Protein AF-A0A7W1NS16-F1 (afdb_monomer_lite)

Secondary structure (DSSP, 8-state):
----PPPTTSTHHHHHHHHHHHHHHHHHHHHHHHHHHHHHHH-TTPPP--HHHHHHHHHHHHHHHHHHHHHHHHHHS--------HHHHHHHHHHHHHHHHHHHHHHHHHHHHHH--

Radius of gyration: 30.61 Å; chains: 1; bounding box: 50×26×91 Å

pLDDT: mean 77.69, std 12.09, range [45.59, 90.06]

Sequence (117 aa):
MPKKTPPRGRAFWPVLGFLLALSSGVLAFIFTDPVIAQLRKSLRNFPVTTPTIRIIVGVILFALIAMIFSLIVAFAVPRKKSAVTEINIAKERKVMVNQKMARKIKQRDINRQNKAR

Structure (mmCIF, N/CA/C/O backbone):
data_AF-A0A7W1NS16-F1
#
_entry.id   AF-A0A7W1NS16-F1
#
loop_
_atom_site.group_PDB
_atom_site.id
_atom_site.type_symbol
_atom_site.label_atom_id
_atom_site.label_alt_id
_atom_site.label_comp_id
_atom_site.label_asym_id
_atom_site.label_entity_id
_atom_site.label_seq_id
_atom_site.pdbx_PDB_ins_code
_atom_site.Cartn_x
_atom_site.Cartn_y
_atom_site.Cartn_z
_atom_site.occupancy
_atom_site.B_iso_or_equiv
_atom_site.auth_seq_id
_atom_site.auth_comp_id
_atom_site.auth_asym_id
_atom_site.auth_atom_id
_atom_site.pdbx_PDB_model_num
ATOM 1 N N . MET A 1 1 ? -21.565 -12.951 30.596 1.00 46.41 1 MET A N 1
ATOM 2 C CA . MET A 1 1 ? -21.127 -11.699 29.931 1.00 46.41 1 MET A CA 1
ATOM 3 C C . MET A 1 1 ? -21.195 -11.914 28.426 1.00 46.41 1 MET A C 1
ATOM 5 O O . MET A 1 1 ? -20.552 -12.852 27.968 1.00 46.41 1 MET A O 1
ATOM 9 N N . PRO A 1 2 ? -21.964 -11.135 27.648 1.00 45.59 2 PRO A N 1
ATOM 10 C CA . PRO A 1 2 ? -21.974 -11.312 26.200 1.00 45.59 2 PRO A CA 1
ATOM 11 C C . PRO A 1 2 ? -20.622 -10.857 25.629 1.00 45.59 2 PRO A C 1
ATOM 13 O O . PRO A 1 2 ? -20.236 -9.695 25.781 1.00 45.59 2 PRO A O 1
ATOM 16 N N . LYS A 1 3 ? -19.879 -11.785 25.010 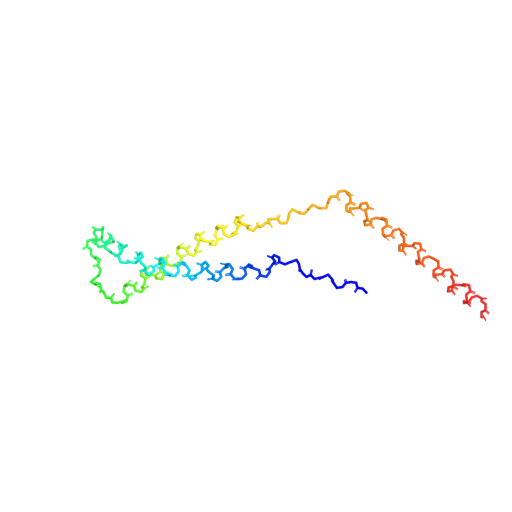1.00 46.69 3 LYS A N 1
ATOM 17 C CA . LYS A 1 3 ? -18.656 -11.482 24.253 1.00 46.69 3 LYS A CA 1
ATOM 18 C C . LYS A 1 3 ? -19.042 -10.541 23.110 1.00 46.69 3 LYS A C 1
ATOM 20 O O . LYS A 1 3 ? -19.718 -10.952 22.173 1.00 46.69 3 LYS A O 1
ATOM 25 N N . LYS A 1 4 ? -18.628 -9.273 23.190 1.00 50.03 4 LYS A N 1
ATOM 26 C CA . LYS A 1 4 ? -18.727 -8.328 22.072 1.00 50.03 4 LYS A CA 1
ATOM 27 C C . LYS A 1 4 ? -17.828 -8.847 20.950 1.00 50.03 4 LYS A C 1
ATOM 29 O O . LYS A 1 4 ? -16.616 -8.659 21.001 1.00 50.03 4 LYS A O 1
ATOM 34 N N . THR A 1 5 ? -18.405 -9.525 19.964 1.00 53.00 5 THR A N 1
ATOM 35 C CA . THR A 1 5 ? -17.713 -9.835 18.711 1.00 53.00 5 THR A CA 1
ATOM 36 C C . THR A 1 5 ? -17.205 -8.523 18.105 1.00 53.00 5 THR A C 1
ATOM 38 O O . THR A 1 5 ? -17.984 -7.564 18.033 1.00 53.00 5 THR A O 1
ATOM 41 N N . PRO A 1 6 ? -15.921 -8.424 17.710 1.00 55.47 6 PRO A N 1
ATOM 42 C CA . PRO A 1 6 ? -15.418 -7.222 17.061 1.00 55.47 6 PRO A CA 1
ATOM 43 C C . PRO A 1 6 ? -16.263 -6.941 15.808 1.00 55.47 6 PRO A C 1
ATOM 45 O O . PRO A 1 6 ? -16.695 -7.881 15.138 1.00 55.47 6 PRO A O 1
ATOM 48 N N . PRO A 1 7 ? -16.553 -5.666 15.497 1.00 55.28 7 PRO A N 1
ATOM 49 C CA . PRO A 1 7 ? -17.396 -5.329 14.359 1.00 55.28 7 PRO A CA 1
ATOM 50 C C . PRO A 1 7 ? -16.783 -5.918 13.082 1.00 55.28 7 PRO A C 1
ATOM 52 O O . PRO A 1 7 ? -15.607 -5.676 12.797 1.00 55.28 7 PRO A O 1
ATOM 55 N N . ARG A 1 8 ? -17.591 -6.671 12.318 1.00 55.34 8 ARG A N 1
ATOM 56 C CA . ARG A 1 8 ? -17.218 -7.410 11.091 1.00 55.34 8 ARG A CA 1
ATOM 57 C C . ARG A 1 8 ? -16.463 -6.578 10.033 1.00 55.34 8 ARG A C 1
ATOM 59 O O . ARG A 1 8 ? -15.846 -7.153 9.151 1.00 55.34 8 ARG A O 1
ATOM 66 N N . GLY A 1 9 ? -16.439 -5.248 10.140 1.00 56.66 9 GLY A N 1
ATOM 67 C CA . GLY A 1 9 ? -15.743 -4.350 9.211 1.00 56.66 9 GLY A CA 1
ATOM 68 C C . GLY A 1 9 ? -14.266 -4.047 9.508 1.00 56.66 9 GLY A C 1
ATOM 69 O O . GLY A 1 9 ? -13.619 -3.427 8.672 1.00 56.66 9 GLY A O 1
ATOM 70 N N . ARG A 1 10 ? -13.691 -4.438 10.659 1.00 56.59 10 ARG A N 1
ATOM 71 C CA . ARG A 1 10 ? -12.264 -4.137 10.952 1.00 56.59 10 ARG A CA 1
ATOM 72 C C . ARG A 1 10 ? -11.271 -5.150 10.377 1.00 56.59 10 ARG A C 1
ATOM 74 O O . ARG A 1 10 ? -10.140 -4.774 10.103 1.00 56.59 10 ARG A O 1
ATOM 81 N N . ALA A 1 11 ? -11.695 -6.394 10.156 1.00 62.62 11 ALA A N 1
ATOM 82 C CA . ALA A 1 11 ? -10.840 -7.447 9.598 1.00 62.62 11 ALA A CA 1
ATOM 83 C C . ALA A 1 11 ? -10.583 -7.296 8.086 1.00 62.62 11 ALA A C 1
ATOM 85 O O . ALA A 1 11 ? -9.666 -7.914 7.562 1.00 62.62 11 ALA A O 1
ATOM 86 N N . PHE A 1 12 ? -11.360 -6.460 7.388 1.00 72.25 12 PHE A N 1
ATOM 87 C CA . PHE A 1 12 ? -11.206 -6.228 5.948 1.00 72.25 12 PHE A CA 1
ATOM 88 C C . PHE A 1 12 ? -10.087 -5.237 5.595 1.00 72.25 12 PHE A C 1
ATOM 90 O O . PHE A 1 12 ? -9.621 -5.227 4.463 1.00 72.25 12 PHE A O 1
ATOM 97 N N . TRP A 1 13 ? -9.623 -4.424 6.550 1.00 74.44 13 TRP A N 1
ATOM 98 C CA . TRP A 1 13 ? -8.608 -3.390 6.305 1.00 74.44 13 TRP A CA 1
ATOM 99 C C . TRP A 1 13 ? -7.242 -3.941 5.865 1.00 74.44 13 TRP A C 1
ATOM 101 O O . TRP A 1 13 ? -6.698 -3.420 4.892 1.00 74.44 13 TRP A O 1
ATOM 111 N N . PRO A 1 14 ? -6.690 -4.998 6.497 1.00 78.62 14 PRO A N 1
ATOM 112 C CA . PRO A 1 14 ? -5.436 -5.601 6.047 1.00 78.62 14 PRO A CA 1
ATOM 113 C C . PRO A 1 14 ? -5.559 -6.225 4.655 1.00 78.62 14 PRO A C 1
ATOM 115 O O . PRO A 1 14 ? -4.651 -6.096 3.843 1.00 78.62 14 PRO A O 1
ATOM 118 N N . VAL A 1 15 ? -6.703 -6.854 4.361 1.00 84.38 15 VAL A N 1
ATOM 119 C CA . VAL A 1 15 ? -6.981 -7.467 3.053 1.00 84.38 15 VAL A CA 1
ATOM 120 C C . VAL A 1 15 ? -7.058 -6.398 1.966 1.00 84.38 15 VAL A C 1
ATOM 122 O O . VAL A 1 15 ? -6.459 -6.556 0.907 1.00 84.38 15 VAL A O 1
ATOM 125 N N . LEU A 1 16 ? -7.736 -5.283 2.248 1.00 81.06 16 LEU A N 1
ATOM 126 C CA . LEU A 1 16 ? -7.828 -4.152 1.328 1.00 81.06 16 LEU A CA 1
ATOM 127 C C . LEU A 1 16 ? -6.448 -3.535 1.060 1.00 81.06 16 LEU A C 1
ATOM 129 O O . LEU A 1 16 ? -6.112 -3.270 -0.089 1.00 81.06 16 LEU A O 1
ATOM 133 N N . GLY A 1 17 ? -5.636 -3.349 2.108 1.00 81.19 17 GLY A N 1
ATOM 134 C CA . GLY A 1 17 ? -4.269 -2.837 1.988 1.00 81.19 17 GLY A CA 1
ATOM 135 C C . GLY A 1 17 ? -3.355 -3.770 1.191 1.00 81.19 17 GLY A C 1
ATOM 136 O O . GLY A 1 17 ? -2.594 -3.304 0.346 1.00 81.19 17 GLY A O 1
ATOM 137 N N . PHE A 1 18 ? -3.473 -5.084 1.398 1.00 83.62 18 PHE A N 1
ATOM 138 C CA . PHE A 1 18 ? -2.736 -6.080 0.622 1.00 83.62 18 PHE A CA 1
ATOM 139 C C . PHE A 1 18 ? -3.139 -6.059 -0.856 1.00 83.62 18 PHE A C 1
ATOM 141 O O . PHE A 1 18 ? -2.272 -5.995 -1.724 1.00 83.62 18 PHE A O 1
ATOM 148 N N . LEU A 1 19 ? -4.443 -6.033 -1.152 1.00 87.31 19 LEU A N 1
ATOM 149 C CA . LEU A 1 19 ? -4.953 -5.935 -2.522 1.00 87.31 19 LEU A CA 1
ATOM 150 C C . LEU A 1 19 ? -4.458 -4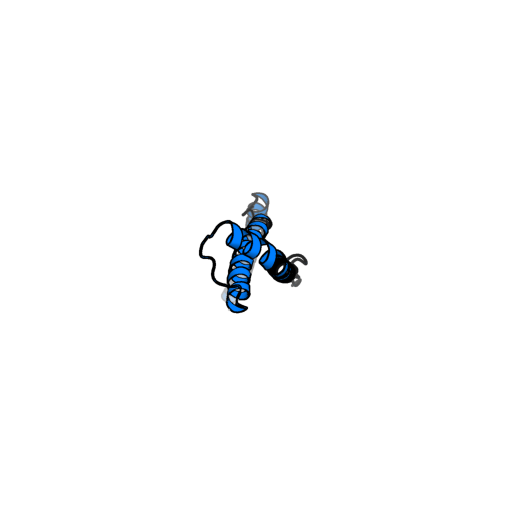.656 -3.219 1.00 87.31 19 LEU A C 1
ATOM 152 O O . LEU A 1 19 ? -4.078 -4.692 -4.389 1.00 87.31 19 LEU A O 1
ATOM 156 N N . LEU A 1 20 ? -4.425 -3.539 -2.490 1.00 85.25 20 LEU A N 1
ATOM 157 C CA . LEU A 1 20 ? -3.907 -2.257 -2.967 1.00 85.25 20 LEU A CA 1
ATOM 158 C C . LEU A 1 20 ? -2.412 -2.307 -3.272 1.00 85.25 20 LEU A C 1
ATOM 160 O O . LEU A 1 20 ? -2.009 -1.860 -4.341 1.00 85.25 20 LEU A O 1
ATOM 164 N N . ALA A 1 21 ? -1.606 -2.885 -2.381 1.00 83.56 21 ALA A N 1
ATOM 165 C CA . ALA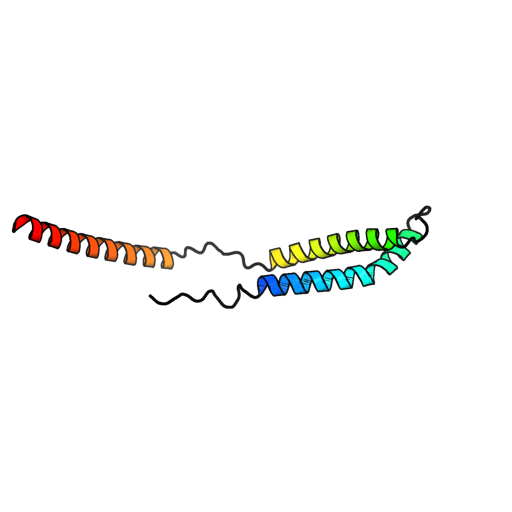 A 1 21 ? -0.169 -3.047 -2.596 1.00 83.56 21 ALA A CA 1
ATOM 166 C C . ALA A 1 21 ? 0.135 -3.955 -3.800 1.00 83.56 21 ALA A C 1
ATOM 168 O O . ALA A 1 21 ? 1.053 -3.702 -4.580 1.00 83.56 21 ALA A O 1
ATOM 169 N N . LEU A 1 22 ? -0.664 -5.006 -3.984 1.00 87.81 22 LEU A N 1
ATOM 170 C CA . LEU A 1 22 ? -0.528 -5.920 -5.115 1.00 87.81 22 LEU A CA 1
ATOM 171 C C . LEU A 1 22 ? -0.915 -5.218 -6.425 1.00 87.81 22 LEU A C 1
ATOM 173 O O . LEU A 1 22 ? -0.180 -5.280 -7.410 1.00 87.81 22 LEU A O 1
ATOM 177 N N . SER A 1 23 ? -2.008 -4.451 -6.401 1.00 88.25 23 SER A N 1
ATOM 178 C CA . SER A 1 23 ? -2.449 -3.630 -7.535 1.00 88.25 23 SER A CA 1
ATOM 179 C C . SER A 1 23 ? -1.426 -2.545 -7.889 1.00 88.25 23 SER A C 1
ATOM 181 O O . SER A 1 23 ? -1.142 -2.332 -9.067 1.00 88.25 23 SER A O 1
ATOM 183 N N . SER A 1 24 ? -0.816 -1.890 -6.895 1.00 86.19 24 SER A N 1
ATOM 184 C CA . SER A 1 24 ? 0.228 -0.887 -7.128 1.00 86.19 24 SER A CA 1
ATOM 185 C C . SER A 1 24 ? 1.502 -1.498 -7.701 1.00 86.19 24 SER A C 1
ATOM 187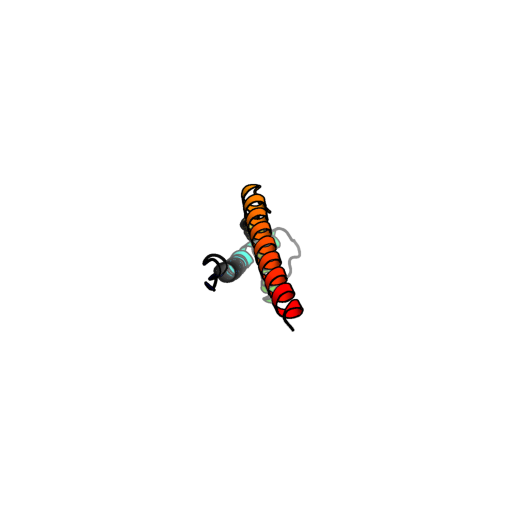 O O . SER A 1 24 ? 2.135 -0.872 -8.545 1.00 86.19 24 SER A O 1
ATOM 189 N N . GLY A 1 25 ? 1.857 -2.721 -7.297 1.00 85.81 25 GLY A N 1
ATOM 190 C CA . GLY A 1 25 ? 2.968 -3.480 -7.876 1.00 85.81 25 GLY A CA 1
ATOM 191 C C . GLY A 1 25 ? 2.771 -3.759 -9.365 1.00 85.81 25 GLY A C 1
ATOM 192 O O . GLY A 1 25 ? 3.660 -3.482 -10.170 1.00 85.81 25 GLY A O 1
ATOM 193 N N . VAL A 1 26 ? 1.582 -4.239 -9.743 1.00 89.62 26 VAL A N 1
ATOM 194 C CA . VAL A 1 26 ? 1.239 -4.521 -11.147 1.00 89.62 26 VAL A CA 1
ATOM 195 C C . VAL A 1 26 ? 1.248 -3.243 -11.985 1.00 89.62 26 VAL A C 1
ATOM 197 O O . VAL A 1 26 ? 1.851 -3.215 -13.058 1.00 89.62 26 VAL A O 1
ATOM 200 N N . LEU A 1 27 ? 0.638 -2.166 -11.482 1.00 86.62 27 LEU A N 1
ATOM 201 C CA . LEU A 1 27 ? 0.662 -0.869 -12.159 1.00 86.62 27 LEU A CA 1
ATOM 202 C C . LEU A 1 27 ? 2.097 -0.358 -12.316 1.00 86.62 27 LEU A C 1
ATOM 204 O O . LEU A 1 27 ? 2.479 0.045 -13.410 1.00 86.62 27 LEU A O 1
ATOM 208 N N . ALA A 1 28 ? 2.918 -0.431 -11.267 1.00 87.19 28 ALA A N 1
ATOM 209 C CA . ALA A 1 28 ? 4.305 0.007 -11.342 1.00 87.19 28 ALA A CA 1
ATOM 210 C C . ALA A 1 28 ? 5.089 -0.749 -12.419 1.00 87.19 28 ALA A C 1
ATOM 212 O O . ALA A 1 28 ? 5.796 -0.123 -13.207 1.00 87.19 28 ALA A O 1
ATOM 213 N N . PHE A 1 29 ? 4.909 -2.067 -12.514 1.00 86.75 29 PHE A N 1
ATOM 214 C CA . PHE A 1 29 ? 5.560 -2.879 -13.538 1.00 86.75 29 PHE A CA 1
ATOM 215 C C . PHE A 1 29 ? 5.151 -2.467 -14.961 1.00 86.75 29 PHE A C 1
ATOM 217 O O . PHE A 1 29 ? 6.017 -2.246 -15.804 1.00 86.75 29 PHE A O 1
ATOM 224 N N . ILE A 1 30 ? 3.850 -2.283 -15.213 1.00 89.75 30 ILE A N 1
ATOM 225 C CA . ILE A 1 30 ? 3.330 -1.899 -16.538 1.00 89.75 30 ILE A CA 1
ATOM 226 C C . ILE A 1 30 ? 3.782 -0.486 -16.930 1.00 89.75 30 ILE A C 1
ATOM 228 O O . ILE A 1 30 ? 4.173 -0.247 -18.071 1.00 89.75 30 ILE A O 1
ATOM 232 N N . PHE A 1 31 ? 3.755 0.459 -15.988 1.00 87.56 31 PHE A N 1
ATOM 233 C CA . PHE A 1 31 ? 4.123 1.851 -16.248 1.00 87.56 31 PHE A CA 1
ATOM 234 C C . PHE A 1 31 ? 5.639 2.093 -16.273 1.00 87.56 31 PHE A C 1
ATOM 236 O O . PHE A 1 31 ? 6.070 3.167 -16.689 1.00 87.56 31 PHE A O 1
ATOM 243 N N . THR A 1 32 ? 6.463 1.114 -15.892 1.00 85.56 32 THR A N 1
ATOM 244 C CA . THR A 1 32 ? 7.927 1.260 -15.899 1.00 85.56 32 THR A CA 1
ATOM 245 C C . THR A 1 32 ? 8.460 1.539 -17.308 1.00 85.56 32 THR A C 1
ATOM 247 O O . THR A 1 32 ? 9.204 2.497 -17.511 1.00 85.56 32 THR A O 1
ATOM 250 N N . ASP A 1 33 ? 8.051 0.749 -18.299 1.00 85.50 33 ASP A N 1
ATOM 251 C CA . ASP A 1 33 ? 8.553 0.859 -19.673 1.00 85.50 33 ASP A CA 1
ATOM 252 C C . ASP A 1 33 ? 8.181 2.188 -20.372 1.00 85.50 33 ASP A C 1
ATOM 254 O O . ASP A 1 33 ? 9.082 2.833 -20.923 1.00 85.50 33 ASP A O 1
ATOM 258 N N . PRO A 1 34 ? 6.920 2.678 -20.331 1.00 88.19 34 PRO A N 1
ATOM 259 C CA . PRO A 1 34 ? 6.583 3.977 -20.918 1.00 88.19 34 PRO A CA 1
ATOM 260 C C . PRO A 1 34 ? 7.270 5.143 -20.197 1.00 88.19 34 PRO A C 1
ATOM 262 O O . PRO A 1 34 ? 7.654 6.122 -20.841 1.00 88.19 34 PRO A O 1
ATOM 265 N N . VAL A 1 35 ? 7.486 5.039 -18.883 1.00 85.75 35 VAL A N 1
ATOM 266 C CA . VAL A 1 35 ? 8.198 6.066 -18.110 1.00 85.75 35 VAL A CA 1
ATOM 267 C C . VAL A 1 35 ? 9.674 6.109 -18.497 1.00 85.75 35 VAL A C 1
ATOM 269 O O . VAL A 1 35 ? 10.191 7.190 -18.763 1.00 85.75 35 VAL A O 1
ATOM 272 N N . ILE A 1 36 ? 10.341 4.962 -18.645 1.00 84.62 36 ILE A N 1
ATOM 273 C CA . ILE A 1 36 ? 11.723 4.900 -19.153 1.00 84.62 36 ILE A CA 1
ATOM 274 C C . ILE A 1 36 ? 11.815 5.481 -20.567 1.00 84.62 36 ILE A C 1
ATOM 276 O O . ILE A 1 36 ? 12.737 6.248 -20.858 1.00 84.62 36 ILE A O 1
ATOM 280 N N . ALA A 1 37 ? 10.859 5.160 -21.443 1.00 85.25 37 ALA A N 1
ATOM 281 C CA . ALA A 1 37 ? 10.818 5.708 -22.796 1.00 85.25 37 ALA A CA 1
ATOM 282 C C . ALA A 1 37 ? 10.694 7.241 -22.790 1.00 85.25 37 ALA A C 1
ATOM 284 O O . ALA A 1 37 ? 11.346 7.915 -23.590 1.00 85.25 37 ALA A O 1
ATOM 285 N N . GLN A 1 38 ? 9.908 7.798 -21.865 1.00 85.94 38 GLN A N 1
ATOM 286 C CA . GLN A 1 38 ? 9.778 9.242 -21.699 1.00 85.94 38 GLN A CA 1
ATOM 287 C C . GLN A 1 38 ? 11.038 9.875 -21.094 1.00 85.94 38 GLN A C 1
ATOM 289 O O . GLN A 1 38 ? 11.515 10.886 -21.608 1.00 85.94 38 GLN A O 1
ATOM 294 N N . LEU A 1 39 ? 11.636 9.260 -20.066 1.00 83.69 39 LEU A N 1
ATOM 295 C CA . LEU A 1 39 ? 12.895 9.734 -19.482 1.00 83.69 39 LEU A CA 1
ATOM 296 C C . LEU A 1 39 ? 14.016 9.762 -20.522 1.00 83.69 39 LEU A C 1
ATOM 298 O O . LEU A 1 39 ? 14.781 10.720 -20.560 1.00 83.69 39 LEU A O 1
ATOM 302 N N . ARG A 1 40 ? 14.078 8.764 -21.409 1.00 82.06 40 ARG A N 1
ATOM 303 C CA . ARG A 1 40 ? 15.056 8.721 -22.502 1.00 82.06 40 ARG A CA 1
ATOM 304 C C . ARG A 1 40 ? 14.873 9.858 -23.512 1.00 82.06 40 ARG A C 1
ATOM 306 O O . ARG A 1 40 ? 15.855 10.314 -24.086 1.00 82.06 40 ARG A O 1
ATOM 313 N N . LYS A 1 41 ? 13.639 10.318 -23.737 1.00 84.12 41 LYS A N 1
ATOM 314 C CA . LYS A 1 41 ? 13.355 11.474 -24.606 1.00 84.12 41 LYS A CA 1
ATOM 315 C C . LYS A 1 41 ? 13.721 12.801 -23.940 1.00 84.12 41 LYS A C 1
ATOM 317 O O . LYS A 1 41 ? 14.200 13.702 -24.619 1.00 84.12 41 LYS A O 1
ATOM 322 N N . SER A 1 42 ? 13.496 12.924 -22.633 1.00 85.19 42 SER A N 1
ATOM 323 C CA . SER A 1 42 ? 13.750 14.164 -21.888 1.00 85.19 42 SER A CA 1
ATOM 324 C C . SER A 1 42 ? 15.203 14.323 -21.425 1.00 85.19 42 SER A C 1
ATOM 326 O O . SER A 1 42 ? 15.673 15.449 -21.288 1.00 85.19 42 SER A O 1
ATOM 328 N N . LEU A 1 43 ? 15.928 13.226 -21.185 1.00 81.75 43 LEU A N 1
ATOM 329 C CA . LEU A 1 43 ? 17.300 13.242 -20.676 1.00 81.75 43 LEU A CA 1
ATOM 330 C C . LEU A 1 43 ? 18.282 12.803 -21.766 1.00 81.75 43 LEU A C 1
ATOM 332 O O . LEU A 1 43 ? 18.360 11.631 -22.128 1.00 81.75 43 LEU A O 1
ATOM 336 N N . ARG A 1 44 ? 19.088 13.756 -22.248 1.00 71.38 44 ARG A N 1
ATOM 337 C CA . ARG A 1 44 ? 20.050 13.567 -23.350 1.00 71.38 44 ARG A CA 1
ATOM 338 C C . ARG A 1 44 ? 21.133 12.510 -23.062 1.00 71.38 44 ARG A C 1
ATOM 340 O O . ARG A 1 44 ? 21.607 11.877 -23.994 1.00 71.38 44 ARG A O 1
ATOM 347 N N . ASN A 1 45 ? 21.467 12.292 -21.785 1.00 77.44 45 ASN A N 1
ATOM 348 C CA . ASN A 1 45 ? 22.464 11.319 -21.311 1.00 77.44 45 ASN A CA 1
ATOM 349 C C . ASN A 1 45 ? 21.832 10.190 -20.476 1.00 77.44 45 ASN A C 1
ATOM 351 O O . ASN A 1 45 ? 22.422 9.738 -19.494 1.00 77.44 45 ASN A O 1
ATOM 355 N N . PHE A 1 46 ? 20.609 9.760 -20.803 1.00 73.62 46 PHE A N 1
ATOM 356 C CA . PHE A 1 46 ? 19.996 8.650 -20.074 1.00 73.62 46 PHE A CA 1
ATOM 357 C C . PHE A 1 46 ? 20.805 7.357 -20.297 1.00 73.62 46 PHE A C 1
ATOM 359 O O . PHE A 1 46 ? 21.013 6.974 -21.454 1.00 73.62 46 PHE A O 1
ATOM 366 N N . PRO A 1 47 ? 21.280 6.686 -19.230 1.00 72.94 47 PRO A N 1
ATOM 367 C CA . PRO A 1 47 ? 22.123 5.508 -19.370 1.00 72.94 47 PRO A CA 1
ATOM 368 C C . PRO A 1 47 ? 21.398 4.385 -20.124 1.00 72.94 47 PRO A C 1
ATOM 370 O O . PRO A 1 47 ? 20.180 4.219 -20.020 1.00 72.94 47 PRO A O 1
ATOM 373 N N . VAL A 1 48 ? 22.168 3.625 -20.913 1.00 65.69 48 VAL A N 1
ATOM 374 C CA . VAL A 1 48 ? 21.673 2.510 -21.736 1.00 65.69 48 VAL A CA 1
ATOM 375 C C . VAL A 1 48 ? 20.880 1.556 -20.852 1.00 65.69 48 VAL A C 1
ATOM 377 O O . VAL A 1 48 ? 21.309 1.264 -19.737 1.00 65.69 48 VAL A O 1
ATOM 380 N N . THR A 1 49 ? 19.719 1.115 -21.338 1.00 65.00 49 THR A N 1
ATOM 381 C CA . THR A 1 49 ? 18.669 0.399 -20.600 1.00 65.00 49 THR A CA 1
ATOM 382 C C . THR A 1 49 ? 19.169 -0.939 -20.053 1.00 65.00 49 THR A C 1
ATOM 384 O O . THR A 1 49 ? 18.908 -2.005 -20.600 1.00 65.00 49 THR A O 1
ATOM 387 N N . THR A 1 50 ? 19.931 -0.886 -18.968 1.00 78.50 50 THR A N 1
ATOM 388 C CA . THR A 1 50 ? 20.354 -2.058 -18.214 1.00 78.50 50 THR A CA 1
ATOM 389 C C . THR A 1 50 ? 19.169 -2.564 -17.390 1.00 78.50 50 THR A C 1
ATOM 391 O O . THR A 1 50 ? 18.332 -1.764 -16.952 1.00 78.50 50 THR A O 1
ATOM 394 N N . PRO A 1 51 ? 19.076 -3.883 -17.141 1.00 79.75 51 PRO A N 1
ATOM 395 C CA . PRO A 1 51 ? 18.013 -4.452 -16.308 1.00 79.75 51 PRO A CA 1
ATOM 396 C C . PRO A 1 51 ? 17.946 -3.782 -14.924 1.00 79.75 51 PRO A C 1
ATOM 398 O O . PRO A 1 51 ? 16.863 -3.610 -14.368 1.00 79.75 51 PRO A O 1
ATOM 401 N N . THR A 1 52 ? 19.082 -3.297 -14.420 1.00 82.56 52 THR A N 1
ATOM 402 C CA . THR A 1 52 ? 19.199 -2.532 -13.176 1.00 82.56 52 THR A CA 1
ATOM 403 C C . THR A 1 52 ? 18.393 -1.231 -13.193 1.00 82.56 52 THR A C 1
ATOM 405 O O . THR A 1 52 ? 17.684 -0.944 -12.232 1.00 82.56 52 THR A O 1
ATOM 408 N N . ILE A 1 53 ? 18.433 -0.456 -14.284 1.00 82.62 53 ILE A N 1
ATOM 409 C CA . ILE A 1 53 ? 17.681 0.809 -14.394 1.00 82.62 53 ILE A CA 1
ATOM 410 C C . ILE A 1 53 ? 16.179 0.538 -14.385 1.00 82.62 53 ILE A C 1
ATOM 412 O O . ILE A 1 53 ? 15.430 1.275 -13.746 1.00 82.62 53 ILE A O 1
ATOM 416 N N . ARG A 1 54 ? 15.736 -0.540 -15.043 1.00 82.88 54 ARG A N 1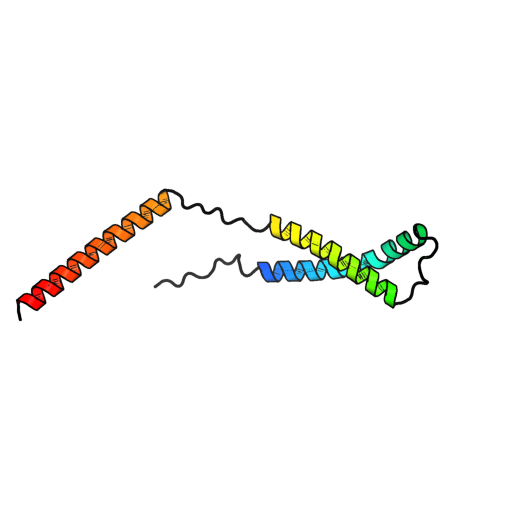
ATOM 417 C CA . ARG A 1 54 ? 14.323 -0.936 -15.049 1.00 82.88 54 ARG A CA 1
ATOM 418 C C . ARG A 1 54 ? 13.819 -1.229 -13.638 1.00 82.88 54 ARG A C 1
ATOM 420 O O . ARG A 1 54 ? 12.755 -0.751 -13.262 1.00 82.88 54 ARG A O 1
ATOM 427 N N . ILE A 1 55 ? 14.615 -1.945 -12.845 1.00 85.06 55 ILE A N 1
ATOM 428 C CA . ILE A 1 55 ? 14.291 -2.238 -11.444 1.00 85.06 55 ILE A CA 1
ATOM 429 C C . ILE A 1 55 ? 14.263 -0.950 -10.615 1.00 85.06 55 ILE A C 1
ATOM 431 O O . ILE A 1 55 ? 13.303 -0.728 -9.884 1.00 85.06 55 ILE A O 1
ATOM 435 N N . ILE A 1 56 ? 15.268 -0.079 -10.752 1.00 87.00 56 ILE A N 1
ATOM 436 C CA . ILE A 1 56 ? 15.342 1.181 -9.993 1.00 87.00 56 ILE A CA 1
ATOM 437 C C . ILE A 1 56 ? 14.129 2.065 -10.294 1.00 87.00 56 ILE A C 1
ATOM 439 O O . ILE A 1 56 ? 13.448 2.513 -9.371 1.00 87.00 56 ILE A O 1
ATOM 443 N N . VAL A 1 57 ? 13.827 2.286 -11.576 1.00 86.75 57 VAL A N 1
ATOM 444 C CA . VAL A 1 57 ? 12.673 3.095 -11.990 1.00 86.75 57 VAL A CA 1
ATOM 445 C C . VAL A 1 57 ? 11.373 2.453 -11.512 1.00 86.75 57 VAL A C 1
ATOM 447 O O . VAL A 1 57 ? 10.524 3.160 -10.976 1.00 86.75 57 VAL A O 1
ATOM 450 N N . GLY A 1 58 ? 11.240 1.129 -11.615 1.00 86.69 58 GLY A N 1
ATOM 451 C CA . GLY A 1 58 ? 10.073 0.401 -11.119 1.00 86.69 58 GLY A CA 1
ATOM 452 C C . GLY A 1 58 ? 9.868 0.542 -9.608 1.00 86.69 58 GLY A C 1
ATOM 453 O O . GLY A 1 58 ? 8.746 0.786 -9.169 1.00 86.69 58 GLY A O 1
ATOM 454 N N . VAL A 1 59 ? 10.936 0.468 -8.807 1.00 88.69 59 VAL A N 1
ATOM 455 C CA . VAL A 1 59 ? 10.875 0.656 -7.344 1.00 88.69 59 VAL A CA 1
ATOM 456 C C . VAL A 1 59 ? 10.478 2.090 -6.990 1.00 88.69 59 VAL A C 1
ATOM 458 O O . VAL A 1 59 ? 9.632 2.291 -6.118 1.00 88.69 59 VAL A O 1
ATOM 461 N N . ILE A 1 60 ? 11.034 3.087 -7.684 1.00 89.75 60 ILE A N 1
ATOM 462 C CA . ILE A 1 60 ? 10.663 4.496 -7.488 1.00 89.75 60 ILE A CA 1
ATOM 463 C C . ILE A 1 60 ? 9.185 4.706 -7.835 1.00 89.75 60 ILE A C 1
ATOM 465 O O . ILE A 1 60 ? 8.446 5.326 -7.067 1.00 89.75 60 ILE A O 1
ATOM 469 N N . LEU A 1 61 ? 8.733 4.159 -8.964 1.00 89.50 61 LEU A N 1
ATOM 470 C CA . LEU A 1 61 ? 7.349 4.294 -9.405 1.00 89.50 61 LEU A CA 1
ATOM 471 C C . LEU A 1 61 ? 6.380 3.590 -8.451 1.00 89.50 61 LEU A C 1
ATOM 473 O O . LEU A 1 61 ? 5.331 4.136 -8.113 1.00 89.50 61 LEU A O 1
ATOM 477 N N . PHE A 1 62 ? 6.757 2.406 -7.967 1.00 89.88 62 PHE A N 1
ATOM 478 C CA . PHE A 1 62 ? 6.011 1.680 -6.948 1.00 89.88 62 PHE A CA 1
ATOM 479 C C . PHE A 1 62 ? 5.874 2.501 -5.668 1.00 89.88 62 PHE A C 1
ATOM 481 O O . PHE A 1 62 ? 4.763 2.632 -5.158 1.00 89.88 62 PHE A O 1
ATOM 488 N N . ALA A 1 63 ? 6.963 3.097 -5.176 1.00 89.25 63 ALA A N 1
ATOM 489 C CA . ALA A 1 63 ? 6.931 3.938 -3.984 1.00 89.25 63 ALA A CA 1
ATOM 490 C C . ALA A 1 63 ? 6.012 5.159 -4.166 1.00 89.25 63 ALA A C 1
ATOM 492 O O . ALA A 1 63 ? 5.229 5.471 -3.268 1.00 89.25 63 ALA A O 1
ATOM 493 N N . LEU A 1 64 ? 6.041 5.807 -5.337 1.00 90.06 64 LEU A N 1
ATOM 494 C CA . LEU A 1 64 ? 5.164 6.941 -5.650 1.00 90.06 64 LEU A CA 1
ATOM 495 C C . LEU A 1 64 ? 3.686 6.534 -5.684 1.00 90.06 64 LEU A C 1
ATOM 497 O O . LEU A 1 64 ? 2.849 7.178 -5.051 1.00 90.06 64 LEU A O 1
ATOM 501 N N . ILE A 1 65 ? 3.357 5.440 -6.372 1.00 87.88 65 ILE A N 1
ATOM 502 C CA . ILE A 1 65 ? 1.980 4.936 -6.452 1.00 87.88 65 ILE A CA 1
ATOM 503 C C . ILE A 1 65 ? 1.495 4.475 -5.067 1.00 87.88 65 ILE A C 1
ATOM 505 O O . ILE A 1 65 ? 0.374 4.789 -4.665 1.00 87.88 65 ILE A O 1
ATOM 509 N N . ALA A 1 66 ? 2.341 3.781 -4.302 1.00 86.44 66 ALA A N 1
ATOM 510 C CA . ALA A 1 66 ? 2.029 3.347 -2.942 1.00 86.44 66 ALA A CA 1
ATOM 511 C C . ALA A 1 66 ? 1.793 4.536 -1.997 1.00 86.44 66 ALA A C 1
ATOM 513 O O . ALA A 1 66 ? 0.879 4.495 -1.173 1.00 86.44 66 ALA A O 1
ATOM 514 N N . MET A 1 67 ? 2.561 5.619 -2.140 1.00 88.06 67 MET A N 1
ATOM 515 C CA . MET A 1 67 ? 2.361 6.853 -1.379 1.00 88.06 67 MET A CA 1
ATOM 516 C C . MET A 1 67 ? 0.993 7.486 -1.681 1.00 88.06 67 MET A C 1
ATOM 518 O O . MET A 1 67 ? 0.274 7.858 -0.751 1.00 88.06 67 MET A O 1
ATOM 522 N N . ILE A 1 68 ? 0.589 7.545 -2.954 1.00 87.56 68 ILE A N 1
ATOM 523 C CA . ILE A 1 68 ? -0.737 8.045 -3.355 1.00 87.56 68 ILE A CA 1
ATOM 524 C C . ILE A 1 68 ? -1.848 7.156 -2.782 1.00 87.56 68 ILE A C 1
ATOM 526 O O . ILE A 1 68 ? -2.821 7.656 -2.214 1.00 87.56 68 ILE A O 1
ATOM 530 N N . PHE A 1 69 ? -1.702 5.835 -2.866 1.00 84.19 69 PHE A N 1
ATOM 531 C CA . PHE A 1 69 ? -2.679 4.915 -2.288 1.00 84.19 69 PHE A CA 1
ATOM 532 C C . PHE A 1 69 ? -2.768 5.015 -0.764 1.00 84.19 69 PHE A C 1
ATOM 534 O O . PHE A 1 69 ? -3.870 4.964 -0.220 1.00 84.19 69 PHE A O 1
ATOM 541 N N . SER A 1 70 ? -1.646 5.227 -0.074 1.00 82.75 70 SER A N 1
ATOM 542 C CA . SER A 1 70 ? -1.623 5.483 1.371 1.00 82.75 70 SER A CA 1
ATOM 543 C C . SER A 1 70 ? -2.457 6.715 1.740 1.00 82.75 70 SER A C 1
ATOM 545 O O . SER A 1 70 ? -3.260 6.664 2.674 1.00 82.75 70 SER A O 1
ATOM 547 N N . LEU A 1 71 ? -2.358 7.793 0.953 1.00 83.50 71 LEU A N 1
ATOM 548 C CA . LEU A 1 71 ? -3.196 8.985 1.115 1.00 83.50 71 LEU A CA 1
ATOM 549 C C . LEU A 1 71 ? -4.685 8.669 0.923 1.00 83.50 71 LEU A C 1
ATOM 551 O O . LEU A 1 71 ? -5.500 9.059 1.758 1.00 83.50 71 LEU A O 1
ATOM 555 N N . ILE A 1 72 ? -5.049 7.925 -0.126 1.00 83.44 72 ILE A N 1
ATOM 556 C CA . ILE A 1 72 ? -6.446 7.530 -0.385 1.00 83.44 72 ILE A CA 1
ATOM 557 C C . ILE A 1 72 ? -7.004 6.717 0.787 1.00 83.44 72 ILE A C 1
ATOM 559 O O . ILE A 1 72 ? -8.099 7.000 1.275 1.00 83.44 72 ILE A O 1
ATOM 563 N N . VAL A 1 73 ? -6.238 5.741 1.280 1.00 78.25 73 VAL A N 1
ATOM 564 C CA . VAL A 1 73 ? -6.620 4.938 2.447 1.00 78.25 73 VAL A CA 1
ATOM 565 C C . VAL A 1 73 ? -6.774 5.833 3.676 1.00 78.25 73 VAL A C 1
ATOM 567 O O . VAL A 1 73 ? -7.769 5.706 4.384 1.00 78.25 73 VAL A O 1
ATOM 570 N N . ALA A 1 74 ? -5.863 6.779 3.908 1.00 79.06 74 ALA A N 1
ATOM 571 C CA . ALA A 1 74 ? -5.950 7.714 5.029 1.00 79.06 74 ALA A CA 1
ATOM 572 C C . ALA A 1 74 ? -7.210 8.600 4.979 1.00 79.06 74 ALA A C 1
ATOM 574 O O . ALA A 1 74 ? -7.808 8.865 6.025 1.00 79.06 74 ALA A O 1
ATOM 575 N N . PHE A 1 75 ? -7.651 9.017 3.788 1.00 76.75 75 PHE A N 1
ATOM 576 C CA . PHE A 1 75 ? -8.932 9.711 3.609 1.00 76.75 75 PHE A CA 1
ATOM 577 C C . PHE A 1 75 ? -10.139 8.788 3.808 1.00 76.75 75 PHE A C 1
ATOM 579 O O . PHE A 1 75 ? -11.147 9.211 4.375 1.00 76.75 75 PHE A O 1
ATOM 586 N N . ALA A 1 76 ? -10.039 7.531 3.375 1.00 74.69 76 ALA A N 1
ATOM 587 C CA . ALA A 1 76 ? -11.101 6.539 3.506 1.00 74.69 76 ALA A CA 1
ATOM 588 C C . ALA A 1 76 ? -11.261 6.004 4.940 1.00 74.69 76 ALA A C 1
ATOM 590 O O . ALA A 1 76 ? -12.320 5.466 5.274 1.00 74.69 76 ALA A O 1
ATOM 591 N N . VAL A 1 77 ? -10.241 6.134 5.802 1.00 71.06 77 VAL A N 1
ATOM 592 C CA . VAL A 1 77 ? -10.345 5.748 7.216 1.00 71.06 77 VAL A CA 1
ATOM 593 C C . VAL A 1 77 ? -11.454 6.568 7.874 1.00 71.06 77 VAL A C 1
ATOM 595 O O . VAL A 1 77 ? -11.334 7.792 7.989 1.00 71.06 77 VAL A O 1
ATOM 598 N N . PRO A 1 78 ? -12.528 5.919 8.371 1.00 63.00 78 PRO A N 1
ATOM 599 C CA . PRO A 1 78 ? -13.573 6.622 9.084 1.00 63.00 78 PRO A CA 1
ATOM 600 C C . PRO A 1 78 ? -12.955 7.205 10.351 1.00 63.00 78 PRO A C 1
ATOM 602 O O . PRO A 1 78 ? -12.640 6.482 11.305 1.00 63.00 78 PRO A O 1
ATOM 605 N N . ARG A 1 79 ? -12.762 8.529 10.358 1.00 61.72 79 ARG A N 1
ATOM 606 C CA . ARG A 1 79 ? -12.327 9.253 11.550 1.00 61.72 79 ARG A CA 1
ATOM 607 C C . ARG A 1 79 ? -13.331 8.927 12.643 1.00 61.72 79 ARG A C 1
ATOM 609 O O . ARG A 1 79 ? -14.520 9.223 12.509 1.00 61.72 79 ARG A O 1
ATOM 616 N N . LYS A 1 80 ? -12.867 8.294 13.723 1.00 58.66 80 LYS A N 1
ATOM 617 C CA . LYS A 1 80 ? -13.678 8.155 14.929 1.00 58.66 80 LYS A CA 1
ATOM 618 C C . LYS A 1 80 ? -13.926 9.569 15.426 1.00 58.66 80 LYS A C 1
ATOM 620 O O . LYS A 1 80 ? -13.086 10.134 16.116 1.00 58.66 80 LYS A O 1
ATOM 625 N N . LYS A 1 81 ? -15.068 10.149 15.054 1.00 52.44 81 LYS A N 1
ATOM 626 C CA . LYS A 1 81 ? -15.598 11.305 15.764 1.00 52.44 81 LYS A CA 1
ATOM 627 C C . LYS A 1 81 ? -15.630 10.856 17.219 1.00 52.44 81 LYS A C 1
ATOM 629 O O . LYS A 1 81 ? -16.253 9.835 17.520 1.00 52.44 81 LYS A O 1
ATOM 634 N N . SER A 1 82 ? -14.917 11.549 18.100 1.00 52.38 82 SER A N 1
ATOM 635 C CA . SER A 1 82 ? -15.084 11.409 19.543 1.00 52.38 82 SER A CA 1
ATOM 636 C C . SER A 1 82 ? -16.467 11.956 19.892 1.00 52.38 82 SER A C 1
ATOM 638 O O . SER A 1 82 ? -16.616 12.985 20.536 1.00 52.38 82 SER A O 1
ATOM 640 N N . ALA A 1 83 ? -17.508 11.306 19.382 1.00 55.41 83 ALA A N 1
ATOM 641 C CA . ALA A 1 83 ? -18.888 11.614 19.661 1.00 55.41 83 ALA A CA 1
ATOM 642 C C . ALA A 1 83 ? -19.194 10.989 21.019 1.00 55.41 83 ALA A C 1
ATOM 644 O O . ALA A 1 83 ? -19.950 10.024 21.142 1.00 55.41 83 ALA A O 1
ATOM 645 N N . VAL A 1 84 ? -18.567 11.544 22.056 1.00 57.62 84 VAL A N 1
ATOM 646 C CA . VAL A 1 84 ? -19.153 11.542 23.387 1.00 57.62 84 VAL A CA 1
ATOM 647 C C . VAL A 1 84 ? -20.403 12.408 23.257 1.00 57.62 84 VAL A C 1
ATOM 649 O O . VAL A 1 84 ? -20.395 13.609 23.486 1.00 57.62 84 VAL A O 1
ATOM 652 N N . THR A 1 85 ? -21.462 11.806 22.729 1.00 63.97 85 THR A N 1
ATOM 653 C CA . THR A 1 85 ? -22.778 12.424 22.644 1.00 63.97 85 THR A CA 1
ATOM 654 C C . THR A 1 85 ? -23.280 12.596 24.070 1.00 63.97 85 THR A C 1
ATOM 656 O O . THR A 1 85 ? -23.051 11.722 24.910 1.00 63.97 85 THR A O 1
ATOM 659 N N . GLU A 1 86 ? -23.997 13.677 24.357 1.00 66.44 86 GLU A N 1
ATOM 660 C CA . GLU A 1 86 ? -24.565 13.927 25.692 1.00 66.44 86 GLU A CA 1
ATOM 661 C C . GLU A 1 86 ? -25.395 12.737 26.208 1.00 66.44 86 GLU A C 1
ATOM 663 O O . GLU A 1 86 ? -25.394 12.424 27.397 1.00 66.44 86 GLU A O 1
ATOM 668 N N . ILE A 1 87 ? -26.003 11.980 25.289 1.00 70.06 87 ILE A N 1
ATOM 669 C CA . ILE A 1 87 ? -26.723 10.729 25.553 1.00 70.06 87 ILE A CA 1
ATOM 670 C C . ILE A 1 87 ? -25.811 9.651 26.172 1.00 70.06 87 ILE A C 1
ATOM 672 O O . ILE A 1 87 ? -26.220 8.953 27.105 1.00 70.06 87 ILE A O 1
ATOM 676 N N . ASN A 1 88 ? -24.567 9.518 25.701 1.00 71.31 88 ASN A N 1
ATOM 677 C CA . ASN A 1 88 ? -23.593 8.577 26.261 1.00 71.31 88 ASN A CA 1
ATOM 678 C C . ASN A 1 88 ? -23.145 9.016 27.662 1.00 71.31 88 ASN A C 1
ATOM 680 O O . ASN A 1 88 ? -23.080 8.177 28.560 1.00 71.31 88 ASN A O 1
ATOM 684 N N . ILE A 1 89 ? -22.962 10.323 27.886 1.00 73.81 89 ILE A N 1
ATOM 685 C CA . ILE A 1 89 ? -22.649 10.881 29.215 1.00 73.81 89 ILE A CA 1
ATOM 686 C C . ILE A 1 89 ? -23.805 10.625 30.192 1.00 73.81 89 ILE A C 1
ATOM 688 O O . ILE A 1 89 ? -23.588 10.189 31.325 1.00 73.81 89 ILE A O 1
ATOM 692 N N . ALA A 1 90 ? -25.050 10.845 29.763 1.00 76.25 90 ALA A N 1
ATOM 693 C CA . ALA A 1 90 ? -26.233 10.596 30.584 1.00 76.25 90 ALA A CA 1
ATOM 694 C C . ALA A 1 90 ? -26.380 9.106 30.943 1.00 76.25 90 ALA A C 1
ATOM 696 O O . ALA A 1 90 ? -26.728 8.762 32.079 1.00 76.25 90 ALA A O 1
ATOM 697 N N . LYS A 1 91 ? -26.070 8.209 30.001 1.00 79.62 91 LYS A N 1
ATOM 698 C CA . LYS A 1 91 ? -26.088 6.759 30.226 1.00 79.62 91 LYS A CA 1
ATOM 699 C C . LYS A 1 91 ? -24.995 6.320 31.204 1.00 79.62 91 LYS A C 1
ATOM 701 O O . LYS A 1 91 ? -25.288 5.555 32.124 1.00 79.62 91 LYS A O 1
ATOM 706 N N . GLU A 1 92 ? -23.776 6.837 31.067 1.00 79.38 92 GLU A N 1
ATOM 707 C CA . GLU A 1 92 ? -22.676 6.562 32.002 1.00 79.38 92 GLU A CA 1
ATOM 708 C C . GLU A 1 92 ? -22.970 7.085 33.412 1.00 79.38 92 GLU A C 1
ATOM 710 O O . GLU A 1 92 ? -22.753 6.362 34.389 1.00 79.38 92 GLU A O 1
ATOM 715 N N . ARG A 1 93 ? -23.563 8.281 33.540 1.00 82.38 93 ARG A N 1
ATOM 716 C CA . ARG A 1 93 ? -24.005 8.815 34.841 1.00 82.38 93 ARG A CA 1
ATOM 717 C C . ARG A 1 93 ? -25.027 7.902 35.519 1.00 82.38 93 ARG A C 1
ATOM 719 O O . ARG A 1 93 ? -24.868 7.604 36.702 1.00 82.38 93 ARG A O 1
ATOM 726 N N . LYS A 1 94 ? -26.033 7.403 34.789 1.00 82.75 94 LYS A N 1
ATOM 727 C CA . LYS A 1 94 ? -27.027 6.458 35.341 1.00 82.75 94 LYS A CA 1
ATOM 728 C C . LYS A 1 94 ? -26.376 5.161 35.833 1.00 82.75 94 LYS A C 1
ATOM 730 O O . LYS A 1 94 ? -26.676 4.702 36.935 1.00 82.75 94 LYS A O 1
ATOM 735 N N . VAL A 1 95 ? -25.446 4.596 35.060 1.00 86.06 95 VAL A N 1
ATOM 736 C CA . VAL A 1 95 ? -24.705 3.386 35.461 1.00 86.06 95 VAL A CA 1
ATOM 737 C C . VAL A 1 95 ? -23.864 3.648 36.713 1.00 86.06 95 VAL A C 1
ATOM 739 O O . VAL A 1 95 ? -23.880 2.839 37.642 1.00 86.06 95 VAL A O 1
ATOM 742 N N . MET A 1 96 ? -23.185 4.794 36.784 1.00 84.62 96 MET A N 1
ATOM 743 C CA . MET A 1 96 ? -22.366 5.169 37.936 1.00 84.62 96 MET A CA 1
ATOM 744 C C . MET A 1 96 ? -23.203 5.346 39.211 1.00 84.62 96 MET A C 1
ATOM 746 O O . MET A 1 96 ? -22.804 4.873 40.277 1.00 84.62 96 MET A O 1
ATOM 750 N N . VAL A 1 97 ? -24.370 5.990 39.119 1.00 88.69 97 VAL A N 1
ATOM 751 C CA . VAL A 1 97 ? -25.282 6.174 40.260 1.00 88.69 97 VAL A CA 1
ATOM 752 C C . VAL A 1 97 ? -25.788 4.826 40.777 1.00 88.69 97 VAL A C 1
ATOM 754 O O . VAL A 1 97 ? -25.710 4.568 41.980 1.00 88.69 97 VAL A O 1
ATOM 757 N N . ASN A 1 98 ? -26.205 3.927 39.884 1.00 86.25 98 ASN A N 1
ATOM 758 C CA . ASN A 1 98 ? -26.669 2.592 40.269 1.00 86.25 98 ASN A CA 1
ATOM 759 C C . ASN A 1 98 ? -25.555 1.760 40.923 1.00 86.25 98 ASN A C 1
ATOM 761 O O . ASN A 1 98 ? -25.786 1.094 41.933 1.00 86.25 98 ASN A O 1
ATOM 765 N N . GLN A 1 99 ? -24.321 1.848 40.417 1.00 86.81 99 GLN A N 1
ATOM 766 C CA . GLN A 1 99 ? -23.169 1.190 41.041 1.00 86.81 99 GLN A CA 1
ATOM 767 C C . GLN A 1 99 ? -22.846 1.769 42.424 1.00 86.81 99 GLN A C 1
ATOM 769 O O . GLN A 1 99 ? -22.545 1.009 43.345 1.00 86.81 99 GLN A O 1
ATOM 774 N N . LYS A 1 100 ? -22.933 3.095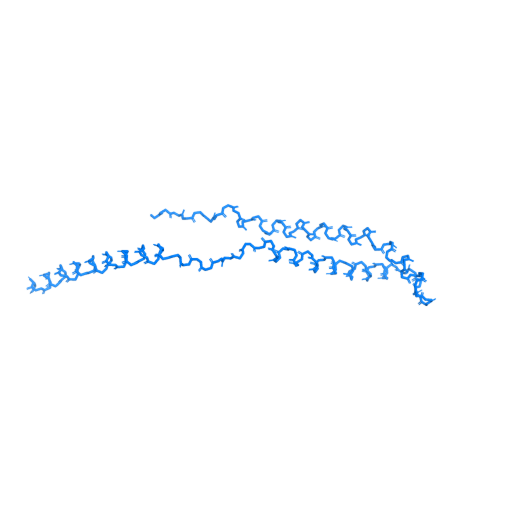 42.604 1.00 88.38 100 LYS A N 1
ATOM 775 C CA . LYS A 1 100 ? -22.749 3.735 43.917 1.00 88.38 100 LYS A CA 1
ATOM 776 C C . LYS A 1 100 ? -23.815 3.282 44.916 1.00 88.38 100 LYS A C 1
ATOM 778 O O . LYS A 1 100 ? -23.470 2.987 46.059 1.00 88.38 100 LYS A O 1
ATOM 783 N N . MET A 1 101 ? -25.077 3.177 44.496 1.00 87.06 101 MET A N 1
ATOM 784 C CA . MET A 1 101 ? -26.153 2.670 45.355 1.00 87.06 101 MET A CA 1
ATOM 785 C C . MET A 1 101 ? -25.936 1.204 45.741 1.00 87.06 101 MET A C 1
ATOM 787 O O . MET A 1 101 ? -25.965 0.880 46.926 1.00 87.06 101 MET A O 1
ATOM 791 N N . ALA A 1 102 ? -25.606 0.339 44.780 1.00 86.31 102 ALA A N 1
ATOM 792 C CA . ALA A 1 102 ? -25.315 -1.068 45.052 1.00 86.31 102 ALA A CA 1
ATOM 793 C C . ALA A 1 102 ? -24.124 -1.250 46.013 1.00 86.31 102 ALA A C 1
ATOM 795 O O . ALA A 1 102 ? -24.164 -2.098 46.902 1.00 86.31 102 ALA A O 1
ATOM 796 N N . ARG A 1 103 ? -23.073 -0.428 45.881 1.00 86.69 103 ARG A N 1
ATOM 797 C CA . ARG A 1 103 ? -21.928 -0.437 46.808 1.00 86.69 103 ARG A CA 1
ATOM 798 C C . ARG A 1 103 ? -22.320 0.014 48.214 1.00 86.69 103 ARG A C 1
ATOM 800 O O . ARG A 1 103 ? -21.906 -0.624 49.176 1.00 86.69 103 ARG A O 1
ATOM 807 N N . LYS A 1 104 ? -23.143 1.061 48.338 1.00 90.06 104 LYS A N 1
ATOM 808 C CA . LYS A 1 104 ? -23.646 1.531 49.641 1.00 90.06 104 LYS A CA 1
ATOM 809 C C . LYS A 1 104 ? -24.496 0.475 50.349 1.00 90.06 104 LYS A C 1
ATOM 811 O O . LYS A 1 104 ? -24.359 0.322 51.556 1.00 90.06 104 LYS A O 1
ATOM 816 N N . ILE A 1 105 ? -25.347 -0.252 49.621 1.00 88.38 105 ILE A N 1
ATOM 817 C CA . ILE A 1 105 ? -26.158 -1.342 50.192 1.00 88.38 105 ILE A CA 1
ATOM 818 C C . ILE A 1 105 ? -25.240 -2.447 50.725 1.00 88.38 105 ILE A C 1
ATOM 820 O O . ILE A 1 105 ? -25.303 -2.765 51.907 1.00 88.38 105 ILE A O 1
ATOM 824 N N . LYS A 1 106 ? -24.283 -2.912 49.911 1.00 84.50 106 LYS A N 1
ATOM 825 C CA . LYS A 1 106 ? -23.299 -3.919 50.342 1.00 84.50 106 LYS A CA 1
ATOM 826 C C . LYS A 1 106 ? -22.497 -3.485 51.572 1.00 84.50 106 LYS A C 1
ATOM 828 O O . LYS A 1 106 ? -22.283 -4.284 52.473 1.00 84.50 106 LYS A O 1
ATOM 833 N N . GLN A 1 107 ? -22.072 -2.222 51.636 1.00 85.56 107 GLN A N 1
ATOM 834 C CA . GLN A 1 107 ? -21.368 -1.688 52.809 1.00 85.56 107 GLN A CA 1
ATOM 835 C C . GLN A 1 107 ? -22.245 -1.672 54.066 1.00 85.56 107 GLN A C 1
ATOM 837 O O . GLN A 1 107 ? -21.753 -1.953 55.155 1.00 85.56 107 GLN A O 1
ATOM 842 N N . ARG A 1 108 ? -23.542 -1.368 53.937 1.00 86.06 108 ARG A N 1
ATOM 843 C CA . ARG A 1 108 ? -24.478 -1.408 55.070 1.00 86.06 108 ARG A CA 1
ATOM 844 C C . ARG A 1 108 ? -24.679 -2.828 55.587 1.00 86.06 108 ARG A C 1
ATOM 846 O O . ARG A 1 108 ? -24.716 -3.006 56.800 1.00 86.06 108 ARG A O 1
ATOM 853 N N . ASP A 1 109 ? -24.762 -3.810 54.698 1.00 85.00 109 ASP A N 1
ATOM 854 C CA . ASP A 1 109 ? -24.912 -5.215 55.087 1.00 85.00 109 ASP A CA 1
ATOM 855 C C . ASP A 1 109 ? -23.655 -5.741 55.793 1.00 85.00 109 ASP A C 1
ATOM 857 O O . ASP A 1 109 ? -23.765 -6.360 56.848 1.00 85.00 109 ASP A O 1
ATOM 861 N N . ILE A 1 110 ? -22.461 -5.395 55.295 1.00 84.31 110 ILE A N 1
ATOM 862 C CA . ILE A 1 110 ? -21.183 -5.721 55.953 1.00 84.31 110 ILE A CA 1
ATOM 863 C C . ILE A 1 110 ? -21.101 -5.074 57.343 1.00 84.31 110 ILE A C 1
ATOM 865 O O . ILE A 1 110 ? -20.765 -5.741 58.318 1.00 84.31 110 ILE A O 1
ATOM 869 N N . ASN A 1 111 ? -21.461 -3.794 57.470 1.00 82.38 111 ASN A N 1
ATOM 870 C CA . ASN A 1 111 ? -21.429 -3.101 58.762 1.00 82.38 111 ASN A CA 1
ATOM 871 C C . ASN A 1 111 ? -22.454 -3.660 59.760 1.00 82.38 111 ASN A C 1
ATOM 873 O O . ASN A 1 111 ? -22.198 -3.656 60.961 1.00 82.38 111 ASN A O 1
ATOM 877 N N . ARG A 1 112 ? -23.606 -4.152 59.287 1.00 82.12 112 ARG A N 1
ATOM 878 C CA . ARG A 1 112 ? -24.598 -4.840 60.129 1.00 82.12 112 ARG A CA 1
ATOM 879 C C . ARG A 1 112 ? -24.091 -6.199 60.608 1.00 82.12 112 ARG A C 1
ATOM 881 O O . ARG A 1 112 ? -24.276 -6.516 61.775 1.00 82.12 112 ARG A O 1
ATOM 888 N N . GLN A 1 113 ? -23.421 -6.959 59.742 1.00 76.94 113 GLN A N 1
ATOM 889 C CA . GLN A 1 113 ? -22.819 -8.247 60.103 1.00 76.94 113 GLN A CA 1
ATOM 890 C C . GLN A 1 113 ? -21.645 -8.084 61.079 1.00 76.94 113 GLN A C 1
ATOM 892 O O . GLN A 1 113 ? -21.550 -8.835 62.043 1.00 76.94 113 GLN A O 1
ATOM 897 N N . ASN A 1 114 ? -20.802 -7.065 60.888 1.00 68.62 114 ASN A N 1
ATOM 898 C CA . ASN A 1 114 ? -19.673 -6.782 61.780 1.00 68.62 114 ASN A CA 1
ATOM 899 C C . ASN A 1 114 ? -20.084 -6.225 63.151 1.00 68.62 114 ASN A C 1
ATOM 901 O O . ASN A 1 114 ? -19.301 -6.321 64.081 1.00 68.62 114 ASN A O 1
ATOM 905 N N . LYS A 1 115 ? -21.278 -5.630 63.283 1.00 68.62 115 LYS A N 1
ATOM 906 C CA . LYS A 1 115 ? -21.810 -5.145 64.570 1.00 68.62 115 LYS A CA 1
ATOM 907 C C . LYS A 1 115 ? -22.543 -6.238 65.367 1.00 68.62 115 LYS A C 1
ATOM 909 O O . LYS A 1 115 ? -22.846 -6.035 66.535 1.00 68.62 115 LYS A O 1
ATOM 914 N N . ALA A 1 116 ? -22.880 -7.356 64.721 1.00 59.56 116 ALA A N 1
ATOM 915 C CA . ALA A 1 116 ? -23.557 -8.502 65.330 1.00 59.56 116 ALA A CA 1
ATOM 916 C C . ALA A 1 116 ? -22.585 -9.619 65.774 1.00 59.56 116 ALA A C 1
ATOM 918 O O . ALA A 1 116 ? -23.037 -10.645 66.276 1.00 59.56 116 ALA A O 1
ATOM 919 N N . ARG A 1 117 ? -21.277 -9.425 65.567 1.00 51.84 117 ARG A N 1
ATOM 920 C CA . ARG A 1 117 ? -20.189 -10.174 66.210 1.00 51.84 117 ARG A CA 1
ATOM 921 C C . ARG A 1 117 ? -19.620 -9.337 67.344 1.00 51.84 117 ARG A C 1
ATOM 923 O O . ARG A 1 117 ? -19.172 -9.963 68.323 1.00 51.84 117 ARG A O 1
#

Foldseek 3Di:
DDPPDDPPPPVCLVVVLVVQLVVLLVVLLVVLVVVLVVCVVVDVCRDDDDVVSSVVSSVVSSVVSNVVVVVVVVVVPPPPPPCPPVVVVVVVVVVVVVVVVVVVVVVVVVVVVVVVD